Protein AF-F0XXR5-F1 (afdb_monomer)

Secondary structure (DSSP, 8-state):
-EEEEE-SSSHHHHHHHHHHHHHHHH-TTS--EEEEGGGTTPBPTTS-BTTSTT-EEEEEEE-BTTTBPPHHHHHHHHHHT-TTS-TTTTTT-EEEEEEE--TTSTTTTHHHHHHHHHHHHTT-EE-S--EEE-

Sequence (134 aa):
VAVLYGSQTGNASCIAADIGDELRARSPACDVVVGPLDSWRDRRADGGQVLGPGSVCVCVTSTTGNGDAPDSADRFWRFARKRSQPGDLFAGVRYAVLALGDTNYDKFCHVGKTIDKRLGELGGERFYGLACAD

Organism: Aureococcus anophagefferens (NCBI:txid44056)

Foldseek 3Di:
DEEAEFDAPCPLLVVSVVVQVVCCVVPVVDQYHYYHLLQQQPAGPVRAGCQEAQEEYEYEFEADDQRATHPSCNVVLVVLPDPPQAQQRRANYEYEYEFEYDPVDPCQSVSRVVVVVSCVSSRYHYPDDYHGDD

Solvent-accessible surface area (backbone atoms only — not comparable to full-atom values): 6780 Å² total; per-residue (Å²): 74,28,25,26,12,13,33,81,89,44,67,28,45,50,54,26,47,54,53,42,52,52,46,40,73,76,35,73,88,51,64,72,48,65,48,46,33,56,50,40,76,40,71,41,96,88,68,45,42,46,66,26,67,78,26,39,38,40,37,24,22,32,36,36,95,95,39,39,57,15,79,35,21,34,63,40,49,64,57,69,71,40,86,84,56,57,55,55,73,30,41,57,21,34,33,33,35,42,10,30,28,46,78,93,42,98,50,48,19,37,30,27,54,50,50,52,51,49,42,45,63,18,35,25,42,74,78,46,79,80,43,76,46,107

pLDDT: mean 95.41, std 3.62, range [79.56, 98.62]

Mean predicted aligned error: 2.84 Å

Nearest PDB structures (foldseek):
  4h2d-assembly2_B  TM=9.238E-01  e=4.564E-12  Homo sapiens
  1ykg-assembly1_A  TM=9.073E-01  e=1.145E-10  Escherichia coli
  5gxu-assembly1_A  TM=8.410E-01  e=3.069E-10  Arabidopsis thaliana
  3wkt-assembly2_B  TM=8.538E-01  e=6.326E-10  Rattus norvegicus
  5lji-assembly2_C  TM=7.897E-01  e=5.529E-07  Streptococcus pneumoniae

Radius of gyration: 13.9 Å; Cα contacts (8 Å, |Δi|>4): 302; chains: 1; bounding box: 36×27×34 Å

Structure (mmCIF, N/CA/C/O backbone):
data_AF-F0XXR5-F1
#
_entry.id   AF-F0XXR5-F1
#
loop_
_atom_site.group_PDB
_atom_site.id
_atom_site.type_symbol
_atom_site.label_atom_id
_atom_site.label_alt_id
_atom_site.label_comp_id
_atom_site.label_asym_id
_atom_site.label_entity_id
_atom_site.label_seq_id
_atom_site.pdbx_PDB_ins_code
_atom_site.Cartn_x
_atom_site.Cartn_y
_atom_site.Cartn_z
_atom_site.occupancy
_atom_site.B_iso_or_equiv
_atom_site.auth_seq_id
_atom_site.auth_comp_id
_atom_site.auth_asym_id
_atom_site.auth_atom_id
_atom_site.pdbx_PDB_model_num
ATOM 1 N N . VAL A 1 1 ? -10.612 6.517 3.543 1.00 95.00 1 VAL A N 1
ATOM 2 C CA . VAL A 1 1 ? -9.721 5.761 2.621 1.00 95.00 1 VAL A CA 1
ATOM 3 C C . VAL A 1 1 ? -8.310 6.341 2.692 1.00 95.00 1 VAL A C 1
ATOM 5 O O . VAL A 1 1 ? -8.160 7.521 2.987 1.00 95.00 1 VAL A O 1
ATOM 8 N N . ALA A 1 2 ? -7.266 5.528 2.544 1.00 96.88 2 ALA A N 1
ATOM 9 C CA . ALA A 1 2 ? -5.886 5.990 2.380 1.00 96.88 2 ALA A CA 1
ATOM 10 C C . ALA A 1 2 ? -5.333 5.559 1.021 1.00 96.88 2 ALA A C 1
ATOM 12 O O . ALA A 1 2 ? -5.558 4.426 0.6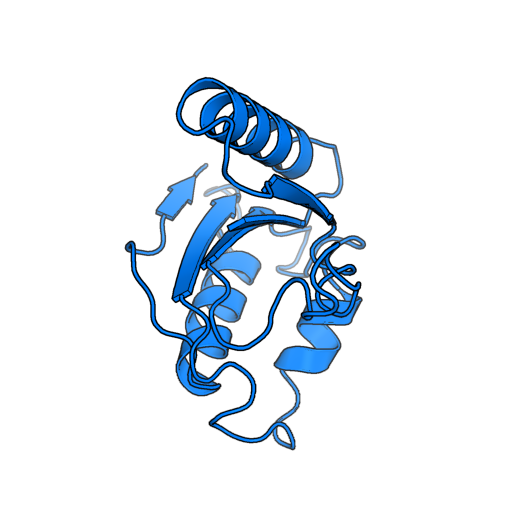03 1.00 96.88 2 ALA A O 1
ATOM 13 N N . VAL A 1 3 ? -4.585 6.444 0.373 1.00 98.12 3 VAL A N 1
ATOM 14 C CA . VAL A 1 3 ? -3.786 6.155 -0.816 1.00 98.12 3 VAL A CA 1
ATOM 15 C C . VAL A 1 3 ? -2.331 6.423 -0.452 1.00 98.12 3 VAL A C 1
ATOM 17 O O . VAL A 1 3 ? -1.914 7.568 -0.288 1.00 98.12 3 VAL A O 1
ATOM 20 N N . LEU A 1 4 ? -1.578 5.353 -0.227 1.00 98.44 4 LEU A N 1
ATOM 21 C CA . LEU A 1 4 ? -0.223 5.418 0.304 1.00 98.44 4 LEU A CA 1
ATOM 22 C C . LEU A 1 4 ? 0.796 5.073 -0.770 1.00 98.44 4 LEU A C 1
ATOM 24 O O . LEU A 1 4 ? 0.614 4.077 -1.469 1.00 98.44 4 LEU A O 1
ATOM 28 N N . TYR A 1 5 ? 1.881 5.841 -0.872 1.00 98.56 5 TYR A N 1
ATOM 29 C CA . TYR A 1 5 ? 2.881 5.620 -1.914 1.00 98.56 5 TYR A CA 1
ATOM 30 C C . TYR A 1 5 ? 4.294 5.310 -1.417 1.00 98.56 5 TYR A C 1
ATOM 32 O O . TYR A 1 5 ? 4.780 5.885 -0.449 1.00 98.56 5 TYR A O 1
ATOM 40 N N . GLY A 1 6 ? 4.986 4.435 -2.142 1.00 98.00 6 GLY A N 1
ATOM 41 C CA . GLY A 1 6 ? 6.441 4.311 -2.124 1.00 98.00 6 GLY A CA 1
ATOM 42 C C . GLY A 1 6 ? 6.996 4.812 -3.450 1.00 98.00 6 GLY A C 1
ATOM 43 O O . GLY A 1 6 ? 6.786 4.186 -4.482 1.00 98.00 6 GLY A O 1
ATOM 44 N N . SER A 1 7 ? 7.688 5.944 -3.436 1.00 96.31 7 SER A N 1
ATOM 45 C CA . SER A 1 7 ? 8.189 6.639 -4.624 1.00 96.31 7 SER A CA 1
ATOM 46 C C . SER A 1 7 ? 9.609 7.153 -4.393 1.00 96.31 7 SER A C 1
ATOM 48 O O . SER A 1 7 ? 9.879 7.725 -3.333 1.00 96.31 7 SER A O 1
ATOM 50 N N . GLN A 1 8 ? 10.493 6.968 -5.380 1.00 92.75 8 GLN A N 1
ATOM 51 C CA . GLN A 1 8 ? 11.840 7.559 -5.382 1.00 92.75 8 GLN A CA 1
ATOM 52 C C . GLN A 1 8 ? 11.908 8.820 -6.253 1.00 92.75 8 GLN A C 1
ATOM 54 O O . GLN A 1 8 ? 12.457 9.832 -5.836 1.00 92.75 8 GLN A O 1
ATOM 59 N N . THR A 1 9 ? 11.343 8.760 -7.463 1.00 91.75 9 THR A N 1
ATOM 60 C CA . THR A 1 9 ? 11.439 9.823 -8.482 1.00 91.75 9 THR A CA 1
ATOM 61 C C . THR A 1 9 ? 10.120 10.540 -8.762 1.00 91.75 9 THR A C 1
ATOM 63 O O . THR A 1 9 ? 10.092 11.452 -9.579 1.00 91.75 9 THR A O 1
ATOM 66 N N . GLY A 1 10 ? 9.026 10.159 -8.098 1.00 93.50 10 GLY A N 1
ATOM 67 C CA . GLY A 1 10 ? 7.745 10.865 -8.196 1.00 93.50 10 GLY A CA 1
ATOM 68 C C . GLY A 1 10 ? 6.614 10.079 -8.864 1.00 93.50 10 GLY A C 1
ATOM 69 O O . GLY A 1 10 ? 5.455 10.365 -8.582 1.00 93.50 10 GLY A O 1
ATOM 70 N N . ASN A 1 11 ? 6.903 9.046 -9.661 1.00 95.12 11 ASN A N 1
ATOM 71 C CA . ASN A 1 11 ? 5.869 8.337 -10.436 1.00 95.12 11 ASN A CA 1
ATOM 72 C C . ASN A 1 11 ? 4.749 7.764 -9.551 1.00 95.12 11 ASN A C 1
ATOM 74 O O . ASN A 1 11 ? 3.576 8.066 -9.752 1.00 95.12 11 ASN A O 1
ATOM 78 N N . ALA A 1 12 ? 5.106 6.993 -8.519 1.00 96.75 12 ALA A N 1
ATOM 79 C CA . ALA A 1 12 ? 4.120 6.399 -7.615 1.00 96.75 12 ALA A CA 1
ATOM 80 C C . ALA A 1 12 ? 3.343 7.448 -6.802 1.00 96.75 12 ALA A C 1
ATOM 82 O O . ALA A 1 12 ? 2.161 7.256 -6.530 1.00 96.75 12 ALA A O 1
ATOM 83 N N . SER A 1 13 ? 3.980 8.566 -6.437 1.00 97.62 13 SER A N 1
ATOM 84 C CA . SER A 1 13 ? 3.309 9.655 -5.718 1.00 97.62 13 SER A CA 1
ATOM 85 C C . SER A 1 13 ? 2.330 10.425 -6.599 1.00 97.62 13 SER A C 1
ATOM 87 O O . SER A 1 13 ? 1.264 10.782 -6.111 1.00 97.62 13 SER A O 1
ATOM 89 N N . CYS A 1 14 ? 2.643 10.633 -7.883 1.00 97.88 14 CYS A N 1
ATOM 90 C CA . CYS A 1 14 ? 1.712 11.253 -8.827 1.00 97.88 14 CYS A CA 1
ATOM 91 C C . CYS A 1 14 ? 0.480 10.366 -9.033 1.00 97.88 14 CYS A C 1
ATOM 93 O O . CYS A 1 14 ? -0.635 10.827 -8.835 1.00 97.88 14 CYS A O 1
ATOM 95 N N . ILE A 1 15 ? 0.676 9.067 -9.288 1.00 97.94 15 ILE A N 1
ATOM 96 C CA . ILE A 1 15 ? -0.440 8.118 -9.435 1.00 97.94 15 ILE A CA 1
ATOM 97 C C . ILE A 1 15 ? -1.303 8.081 -8.164 1.00 97.94 15 ILE A C 1
ATOM 99 O O . ILE A 1 15 ? -2.529 8.056 -8.235 1.00 97.94 15 ILE A O 1
ATOM 103 N N . ALA A 1 16 ? -0.683 8.091 -6.981 1.00 98.06 16 ALA A N 1
ATOM 104 C CA . ALA A 1 16 ? -1.418 8.137 -5.721 1.00 98.06 16 ALA A CA 1
ATOM 105 C C . ALA A 1 16 ? -2.212 9.443 -5.535 1.00 98.06 16 ALA A C 1
ATOM 107 O O . ALA A 1 16 ? -3.314 9.404 -4.986 1.00 98.06 16 ALA A O 1
ATOM 108 N N . ALA A 1 17 ? -1.674 10.580 -5.988 1.00 98.00 17 ALA A N 1
ATOM 109 C CA . ALA A 1 17 ? -2.385 11.854 -5.991 1.00 98.00 17 ALA A CA 1
ATOM 110 C C . ALA A 1 17 ? -3.602 11.805 -6.924 1.00 98.00 17 ALA A C 1
ATOM 112 O O . ALA A 1 17 ? -4.704 12.092 -6.463 1.00 98.00 17 ALA A O 1
ATOM 113 N N . ASP A 1 18 ? -3.432 11.317 -8.155 1.00 98.19 18 ASP A N 1
ATOM 114 C CA . ASP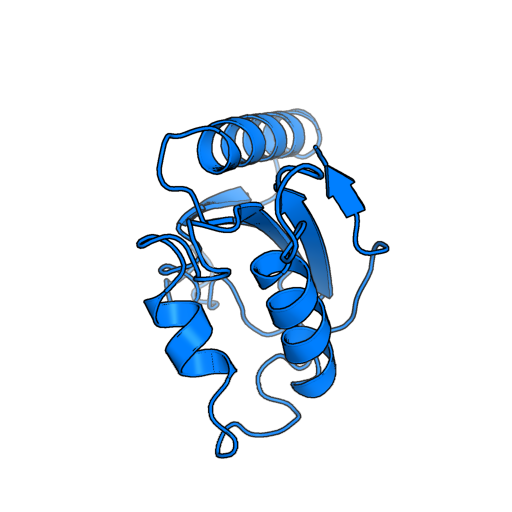 A 1 18 ? -4.516 11.183 -9.135 1.00 98.19 18 ASP A CA 1
ATOM 115 C C . ASP A 1 18 ? -5.650 10.285 -8.609 1.00 98.19 18 ASP A C 1
ATOM 117 O O . ASP A 1 18 ? -6.827 10.642 -8.675 1.00 98.19 18 ASP A O 1
ATOM 121 N N . ILE A 1 19 ? -5.310 9.137 -8.005 1.00 97.38 19 ILE A N 1
ATOM 122 C CA . ILE A 1 19 ? -6.293 8.254 -7.354 1.00 97.38 19 ILE A CA 1
ATOM 123 C C . ILE A 1 19 ? -7.001 8.988 -6.209 1.00 97.38 19 ILE A C 1
ATOM 125 O O . ILE A 1 19 ? -8.213 8.855 -6.036 1.00 97.38 19 ILE A O 1
ATOM 129 N N . GLY A 1 20 ? -6.254 9.740 -5.401 1.00 97.56 20 GLY A N 1
ATOM 130 C CA . GLY A 1 20 ? -6.806 10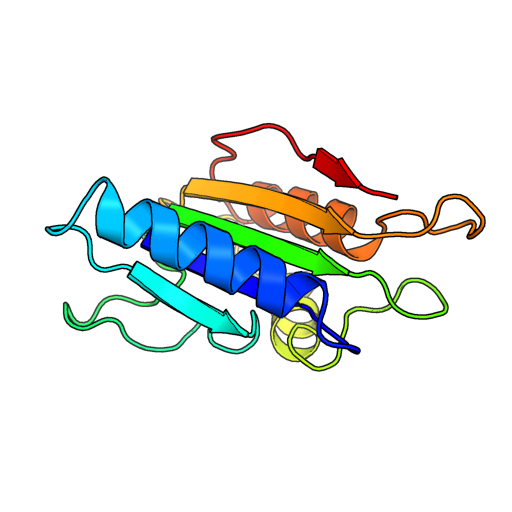.512 -4.295 1.00 97.56 20 GLY A CA 1
ATOM 131 C C . GLY A 1 20 ? -7.797 11.579 -4.752 1.00 97.56 20 GLY A C 1
ATOM 132 O O . GLY A 1 20 ? -8.865 11.714 -4.154 1.00 97.56 20 GLY A O 1
ATOM 133 N N . ASP A 1 21 ? -7.471 12.303 -5.817 1.00 97.62 21 ASP A N 1
ATOM 134 C CA . ASP A 1 21 ? -8.320 13.354 -6.374 1.00 97.62 21 ASP A CA 1
ATOM 135 C C . ASP A 1 21 ? -9.586 12.773 -7.008 1.00 97.62 21 ASP A C 1
ATOM 137 O O . ASP A 1 21 ? -10.686 13.263 -6.740 1.00 97.62 21 ASP A O 1
ATOM 141 N N . GLU A 1 22 ? -9.470 11.652 -7.721 1.00 97.38 22 GLU A N 1
ATOM 142 C CA . GLU A 1 22 ? -10.625 10.936 -8.267 1.00 97.38 22 GLU A CA 1
ATOM 143 C C . GLU A 1 22 ? -11.556 10.415 -7.158 1.00 97.38 22 GLU A C 1
ATOM 145 O O . GLU A 1 22 ? -12.783 10.522 -7.252 1.00 97.38 22 GLU A O 1
ATOM 150 N N . LEU A 1 23 ? -10.994 9.890 -6.062 1.00 96.31 23 LEU A N 1
ATOM 151 C CA . LEU A 1 23 ? -11.774 9.451 -4.901 1.00 96.31 23 LEU A CA 1
ATOM 152 C C . LEU A 1 23 ? -12.507 10.617 -4.233 1.00 96.31 23 LEU A C 1
ATOM 154 O O . LEU A 1 23 ? -13.679 10.472 -3.882 1.00 96.31 23 LEU A O 1
ATOM 158 N N . ARG A 1 24 ? -11.852 11.772 -4.074 1.00 95.81 24 ARG A N 1
ATOM 159 C CA . ARG A 1 24 ? -12.485 12.977 -3.513 1.00 95.81 24 ARG A CA 1
ATOM 160 C C . ARG A 1 24 ? -13.610 13.487 -4.408 1.00 95.81 24 ARG A C 1
ATOM 162 O O . ARG A 1 24 ? -14.665 13.848 -3.894 1.00 95.81 24 ARG A O 1
ATOM 169 N N . ALA A 1 25 ? -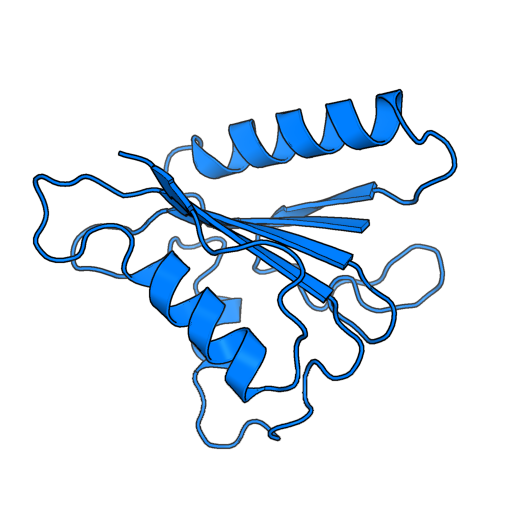13.414 13.469 -5.727 1.00 96.75 25 ALA A N 1
ATOM 170 C CA . ALA A 1 25 ? -14.423 13.896 -6.691 1.00 96.75 25 ALA A CA 1
ATOM 171 C C . ALA A 1 25 ? -15.657 12.976 -6.684 1.00 96.75 25 ALA A C 1
ATOM 173 O O . ALA A 1 25 ? -16.792 13.452 -6.671 1.00 96.75 25 ALA A O 1
ATOM 174 N N . ARG A 1 26 ? -15.451 11.653 -6.652 1.00 96.44 26 ARG A N 1
ATOM 175 C CA . ARG A 1 26 ? -16.541 10.660 -6.675 1.00 96.44 26 ARG A CA 1
ATOM 176 C C . ARG A 1 26 ? -17.192 10.416 -5.322 1.00 96.44 26 ARG A C 1
ATOM 178 O O . ARG A 1 26 ? -18.302 9.891 -5.260 1.00 96.44 26 ARG A O 1
ATOM 185 N N . SER A 1 27 ? -16.504 10.709 -4.225 1.00 93.50 27 SER A N 1
ATOM 186 C CA . SER A 1 27 ? -16.989 10.454 -2.867 1.00 93.50 27 SER A CA 1
ATOM 187 C C . SER A 1 27 ? -16.593 11.589 -1.916 1.00 93.50 27 SER A C 1
ATOM 189 O O . SER A 1 27 ? -15.758 11.383 -1.036 1.00 93.50 27 SER A O 1
ATOM 191 N N . PRO A 1 28 ? -17.229 12.773 -2.026 1.00 89.19 28 PRO A N 1
ATOM 192 C CA . PRO A 1 28 ? -16.846 13.966 -1.259 1.00 89.19 28 PRO A CA 1
ATOM 193 C C . PRO A 1 28 ? -16.974 13.816 0.262 1.00 89.19 28 PRO A C 1
ATOM 195 O O . PRO A 1 28 ? -16.294 14.502 1.016 1.00 89.19 28 PRO A O 1
ATOM 198 N N . ALA A 1 29 ? -17.846 12.916 0.726 1.00 89.38 29 ALA A N 1
ATOM 199 C CA . ALA A 1 29 ? -18.018 12.606 2.146 1.00 89.38 29 ALA A CA 1
ATOM 200 C C . ALA A 1 29 ? -16.947 11.641 2.695 1.00 89.38 29 ALA A C 1
ATOM 202 O O . ALA A 1 29 ? -16.924 11.361 3.892 1.00 89.38 29 ALA A O 1
ATOM 203 N N . CYS A 1 30 ? -16.088 11.084 1.835 1.00 88.62 30 CYS A N 1
ATOM 204 C CA . CYS A 1 30 ? -15.037 10.167 2.245 1.00 88.62 30 CYS A CA 1
ATOM 205 C C . CYS A 1 30 ? -13.798 10.943 2.703 1.00 88.62 30 CYS A C 1
ATOM 207 O O . CYS A 1 30 ? -13.239 11.735 1.949 1.00 88.62 30 CYS A O 1
ATOM 209 N N . ASP A 1 31 ? -13.314 10.659 3.912 1.00 91.19 31 ASP A N 1
ATOM 210 C CA . ASP A 1 31 ? -11.996 11.116 4.356 1.00 91.19 31 ASP A CA 1
ATOM 211 C C . ASP A 1 31 ? -10.895 10.411 3.542 1.00 91.19 31 ASP A C 1
ATOM 213 O O . ASP A 1 31 ? -10.623 9.217 3.738 1.00 91.19 31 ASP A O 1
ATOM 217 N N . VAL A 1 32 ? -10.293 11.127 2.588 1.00 95.25 32 VAL A N 1
ATOM 218 C CA . VAL A 1 32 ? -9.230 10.620 1.707 1.00 95.25 32 VAL A CA 1
ATOM 219 C C . VAL A 1 32 ? -7.881 11.196 2.123 1.00 95.25 32 VAL A C 1
ATOM 221 O O . VAL A 1 32 ? -7.578 12.370 1.889 1.00 95.25 32 VAL A O 1
ATOM 224 N N . VAL A 1 33 ? -7.033 10.321 2.659 1.00 96.00 33 VAL A N 1
ATOM 225 C CA . VAL A 1 33 ? -5.641 10.626 3.002 1.00 96.00 33 VAL A CA 1
ATOM 226 C C . VAL A 1 33 ? -4.736 10.157 1.869 1.00 96.00 33 VAL A C 1
ATOM 228 O O . VAL A 1 33 ? -4.810 8.995 1.478 1.00 96.00 33 VAL A O 1
ATOM 231 N N . VAL A 1 34 ? -3.872 11.037 1.368 1.00 97.75 34 VAL A N 1
ATOM 232 C CA . VAL A 1 34 ? -2.823 10.695 0.396 1.00 97.75 34 VAL A CA 1
ATOM 233 C C . VAL A 1 34 ? -1.478 11.035 1.019 1.00 97.75 34 VAL A C 1
ATOM 235 O O . VAL A 1 34 ? -1.325 12.126 1.563 1.00 97.75 34 VAL A O 1
ATOM 238 N N . GLY A 1 35 ? -0.513 10.122 0.961 1.00 97.81 35 GLY A N 1
ATOM 239 C CA . GLY A 1 35 ? 0.795 10.369 1.562 1.00 97.81 35 GLY A CA 1
ATOM 240 C C . GLY A 1 35 ? 1.797 9.237 1.363 1.00 97.81 35 GLY A C 1
ATOM 241 O O . GLY A 1 35 ? 1.458 8.201 0.787 1.00 97.81 35 GLY A O 1
ATOM 242 N N . PRO A 1 36 ? 3.040 9.415 1.837 1.00 98.19 36 PRO A N 1
ATOM 243 C CA . PRO A 1 36 ? 4.040 8.361 1.781 1.00 98.19 36 PRO A CA 1
ATOM 244 C C . PRO A 1 36 ? 3.575 7.154 2.601 1.00 98.19 36 PRO A C 1
ATOM 246 O O . PRO A 1 36 ? 2.904 7.294 3.625 1.00 98.19 36 PRO A O 1
ATOM 249 N N . LEU A 1 37 ? 3.961 5.951 2.187 1.00 97.88 37 LEU A N 1
ATOM 250 C CA . LEU A 1 37 ? 3.641 4.720 2.908 1.00 97.88 37 LEU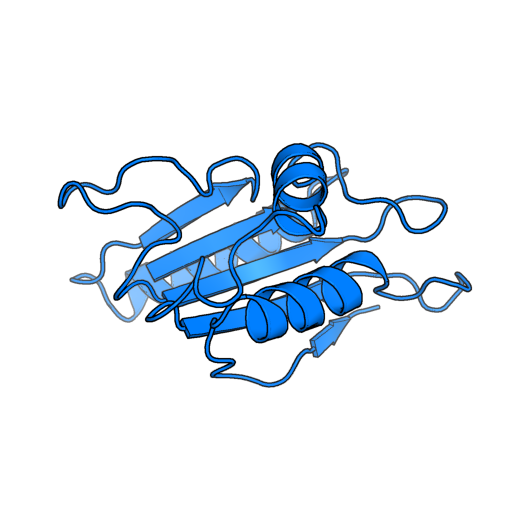 A CA 1
ATOM 251 C C . LEU A 1 37 ? 4.204 4.738 4.328 1.00 97.88 37 LEU A C 1
ATOM 253 O O . LEU A 1 37 ? 3.602 4.179 5.241 1.00 97.88 37 LEU A O 1
ATOM 257 N N . ASP A 1 38 ? 5.288 5.476 4.529 1.00 97.94 38 ASP A N 1
ATOM 258 C CA . ASP A 1 38 ? 5.887 5.769 5.820 1.00 97.94 38 ASP A CA 1
ATOM 259 C C . ASP A 1 38 ? 4.965 6.507 6.821 1.00 97.94 38 ASP A C 1
ATOM 261 O O . ASP A 1 38 ? 5.204 6.455 8.030 1.00 97.94 38 ASP A O 1
ATOM 265 N N . SER A 1 39 ? 3.861 7.098 6.367 1.00 96.81 39 SER A N 1
ATOM 266 C CA . SER A 1 39 ? 2.821 7.715 7.206 1.00 96.81 39 SER A CA 1
ATOM 267 C C . SER A 1 39 ? 1.740 6.734 7.690 1.00 96.81 39 SER A C 1
ATOM 269 O O . SER A 1 39 ? 0.699 7.147 8.193 1.00 96.81 39 SER A O 1
ATOM 271 N N . TRP A 1 40 ? 1.948 5.413 7.587 1.00 96.06 40 TRP A N 1
ATOM 272 C CA . TRP A 1 40 ? 0.932 4.402 7.944 1.00 96.06 40 TRP A CA 1
ATOM 273 C C . TRP A 1 40 ? 0.395 4.488 9.385 1.00 96.06 40 TRP A C 1
ATOM 275 O O . TRP A 1 40 ? -0.714 4.022 9.658 1.00 96.06 40 TRP A O 1
ATOM 285 N N . ARG A 1 41 ? 1.177 5.058 10.313 1.00 95.62 41 ARG A N 1
ATOM 286 C CA . ARG A 1 41 ? 0.813 5.240 11.732 1.00 95.62 41 ARG A CA 1
ATOM 287 C C . ARG A 1 41 ? 0.191 6.592 12.038 1.00 95.62 41 ARG A C 1
ATOM 289 O O . ARG A 1 41 ? -0.237 6.790 13.179 1.00 95.62 41 ARG A O 1
ATOM 296 N N . ASP A 1 42 ? 0.162 7.495 11.067 1.00 96.12 42 ASP A N 1
ATOM 297 C CA . ASP A 1 42 ? -0.392 8.825 11.260 1.00 96.12 42 ASP A CA 1
ATOM 298 C C . ASP A 1 42 ? -1.873 8.709 11.625 1.00 96.12 42 ASP A C 1
ATOM 300 O O . ASP A 1 42 ? -2.540 7.693 11.381 1.00 96.12 42 ASP A O 1
ATOM 304 N N . ARG A 1 43 ? -2.381 9.740 12.294 1.00 94.12 43 ARG A N 1
ATOM 305 C CA . ARG A 1 43 ? -3.764 9.772 12.759 1.00 94.12 43 ARG A CA 1
ATOM 306 C C . ARG A 1 43 ? -4.652 10.401 11.695 1.00 94.12 43 ARG A C 1
ATOM 308 O O . ARG A 1 43 ? -4.282 11.397 11.081 1.00 94.12 43 ARG A O 1
ATOM 315 N N . ARG A 1 44 ? -5.830 9.818 11.508 1.00 90.31 44 ARG A N 1
ATOM 316 C CA . ARG A 1 44 ? -6.938 10.403 10.752 1.00 90.31 44 ARG A CA 1
ATOM 317 C C . ARG A 1 44 ? -7.703 11.404 11.618 1.00 90.31 44 ARG A C 1
ATOM 319 O O . ARG A 1 44 ? -7.526 11.449 12.837 1.00 90.31 44 ARG A O 1
ATOM 326 N N . ALA A 1 45 ? -8.583 12.177 10.983 1.00 86.75 45 ALA A N 1
ATOM 327 C CA . ALA A 1 45 ? -9.419 13.171 11.658 1.00 86.75 45 ALA A CA 1
ATOM 328 C C . ALA A 1 45 ? -10.358 12.559 12.716 1.00 86.75 45 ALA A C 1
ATOM 330 O O . ALA A 1 45 ? -10.638 13.189 13.730 1.00 86.75 45 ALA A O 1
ATOM 331 N N . ASP A 1 46 ? -10.795 11.316 12.511 1.00 86.69 46 ASP A N 1
ATOM 332 C CA . ASP A 1 46 ? -11.622 10.549 13.452 1.00 86.69 46 ASP A CA 1
ATOM 333 C C . ASP A 1 46 ? -10.823 9.938 14.623 1.00 86.69 46 ASP A C 1
ATOM 335 O O . ASP A 1 46 ? -11.375 9.231 15.466 1.00 86.69 46 ASP A O 1
ATOM 339 N N . GLY A 1 47 ? -9.511 10.190 14.686 1.00 88.69 47 GLY A N 1
ATOM 340 C CA . GLY A 1 47 ? -8.612 9.625 15.686 1.00 88.69 47 GLY A CA 1
ATOM 341 C C . GLY A 1 47 ? -8.164 8.190 15.391 1.00 88.69 47 GLY A C 1
ATOM 342 O O . GLY A 1 47 ? -7.358 7.653 16.151 1.00 88.69 47 GLY A O 1
ATOM 343 N N . GLY A 1 48 ? -8.615 7.565 14.301 1.00 90.50 48 GLY A N 1
ATOM 344 C CA . GLY A 1 48 ? -8.121 6.277 13.817 1.00 90.50 48 GLY A CA 1
ATOM 345 C C . GLY A 1 48 ? -6.697 6.368 13.263 1.00 90.50 48 GLY A C 1
ATOM 346 O O . GLY A 1 48 ? -6.171 7.451 13.011 1.00 90.50 48 GLY A O 1
ATOM 347 N N . GLN A 1 49 ? -6.026 5.229 13.086 1.00 94.31 49 GLN A N 1
ATOM 348 C CA . GLN A 1 49 ? -4.771 5.193 12.322 1.00 94.31 49 GLN A CA 1
ATOM 349 C C . GLN A 1 49 ? -5.069 5.181 10.820 1.00 94.31 49 GLN A C 1
ATOM 351 O O . GLN A 1 49 ? -6.062 4.601 10.379 1.00 94.31 49 GLN A O 1
ATOM 356 N N . VAL A 1 50 ? -4.186 5.789 10.025 1.00 95.12 50 VAL A N 1
ATOM 357 C CA . VAL A 1 50 ? -4.263 5.769 8.556 1.00 95.12 50 VAL A CA 1
ATOM 358 C C . VAL A 1 50 ? -4.404 4.337 8.037 1.00 95.12 50 VAL A C 1
ATOM 360 O O . VAL A 1 50 ? -5.298 4.086 7.221 1.00 95.12 50 VAL A O 1
ATOM 363 N N . LEU A 1 51 ? -3.580 3.423 8.564 1.00 95.62 51 LEU A N 1
ATOM 364 C CA . LEU A 1 51 ? -3.619 1.985 8.307 1.00 95.62 51 LEU A CA 1
ATOM 365 C C . LEU A 1 51 ? -4.005 1.210 9.582 1.00 95.62 51 LEU A C 1
ATOM 367 O O . LEU A 1 51 ? -3.171 0.547 10.196 1.00 95.62 51 LEU A O 1
ATOM 371 N N . GLY A 1 52 ? -5.265 1.340 9.999 1.00 94.75 52 GLY A N 1
ATOM 372 C CA . GLY A 1 52 ? -5.835 0.653 11.165 1.00 94.75 52 GLY A CA 1
ATOM 373 C C . GLY A 1 52 ? -7.177 -0.033 10.870 1.00 94.75 52 GLY A C 1
ATOM 374 O O . GLY A 1 52 ? -7.682 0.069 9.747 1.00 94.75 52 GLY A O 1
ATOM 375 N N . PRO A 1 53 ? -7.779 -0.721 11.855 1.00 95.19 53 PRO A N 1
ATOM 376 C CA . PRO A 1 53 ? -9.049 -1.427 11.676 1.00 95.19 53 PRO A CA 1
ATOM 377 C C . PRO A 1 53 ? -10.149 -0.526 11.095 1.00 95.19 53 PRO A C 1
ATOM 379 O O . PRO A 1 53 ? -10.306 0.617 11.517 1.00 95.19 53 PRO A O 1
ATOM 382 N N . GLY A 1 54 ? -10.897 -1.029 10.110 1.00 93.56 54 GLY A N 1
ATOM 383 C CA . GLY A 1 54 ? -11.946 -0.283 9.404 1.00 93.56 54 GLY A CA 1
ATOM 384 C C . GLY A 1 54 ? -11.436 0.608 8.266 1.00 93.56 54 GLY A C 1
ATOM 385 O O . GLY A 1 54 ? -12.239 1.178 7.528 1.00 93.56 54 GLY A O 1
ATOM 386 N N . SER A 1 55 ? -10.117 0.723 8.080 1.00 95.25 55 SER A N 1
ATOM 387 C CA . SER A 1 55 ? -9.549 1.490 6.971 1.00 95.25 55 SER A CA 1
ATOM 388 C C . SER A 1 55 ? -9.507 0.692 5.663 1.00 95.25 55 SER A C 1
ATOM 390 O O . SER A 1 55 ? -9.344 -0.529 5.638 1.00 95.25 55 SER A O 1
ATOM 392 N N . VAL A 1 56 ? -9.621 1.422 4.553 1.00 96.88 56 VAL A N 1
ATOM 393 C CA . VAL A 1 56 ? -9.339 0.927 3.199 1.00 96.88 56 VAL A CA 1
ATOM 394 C C . VAL A 1 56 ? -8.076 1.618 2.700 1.00 96.88 56 VAL A C 1
ATOM 396 O O . VAL A 1 56 ? -8.010 2.851 2.749 1.00 96.88 56 VAL A O 1
ATOM 399 N N . CYS A 1 57 ? -7.101 0.845 2.226 1.00 97.81 57 CYS A N 1
ATOM 400 C CA . CYS A 1 57 ? -5.802 1.322 1.762 1.00 97.81 57 CYS A CA 1
ATOM 401 C C . CYS A 1 57 ? -5.526 0.914 0.307 1.00 97.81 57 CYS A C 1
ATOM 403 O O . CYS A 1 57 ? -5.606 -0.259 -0.046 1.00 97.81 57 CYS A O 1
ATOM 405 N N . VAL A 1 58 ? -5.142 1.871 -0.531 1.00 98.31 58 VAL A N 1
ATOM 406 C CA . VAL A 1 58 ? -4.551 1.622 -1.850 1.00 98.31 58 VAL A CA 1
ATOM 407 C C . VAL A 1 58 ? -3.069 1.953 -1.753 1.00 98.31 58 VAL A C 1
ATOM 409 O O . VAL A 1 58 ? -2.708 3.102 -1.517 1.00 98.31 58 VAL A O 1
ATOM 412 N N . CYS A 1 59 ? -2.206 0.953 -1.900 1.00 98.38 59 CYS A N 1
ATOM 413 C CA . CYS A 1 59 ? -0.761 1.139 -1.868 1.00 98.38 59 CYS A CA 1
ATOM 414 C C . CYS A 1 59 ? -0.205 1.200 -3.294 1.00 98.38 59 CYS A C 1
ATOM 416 O O . CYS A 1 59 ? -0.376 0.251 -4.055 1.00 98.38 59 CYS A O 1
ATOM 418 N N . VAL A 1 60 ? 0.480 2.284 -3.650 1.00 98.50 60 VAL A N 1
ATOM 419 C CA . VAL A 1 60 ? 1.169 2.440 -4.938 1.00 98.50 60 VAL A CA 1
ATOM 420 C C . VAL A 1 60 ? 2.665 2.496 -4.679 1.00 98.50 60 VAL A C 1
ATOM 422 O O . VAL A 1 60 ? 3.154 3.467 -4.117 1.00 98.50 60 VAL A O 1
ATOM 425 N N . THR A 1 61 ? 3.428 1.470 -5.037 1.00 97.81 61 THR A N 1
ATOM 426 C CA . THR A 1 61 ? 4.849 1.428 -4.658 1.00 97.81 61 THR A CA 1
ATOM 427 C C . THR A 1 61 ? 5.741 0.991 -5.801 1.00 97.81 61 THR A C 1
ATOM 429 O O . THR A 1 61 ? 5.469 -0.011 -6.464 1.00 97.81 61 THR A O 1
ATOM 432 N N . SER A 1 62 ? 6.813 1.743 -6.034 1.00 95.88 62 SER A N 1
ATOM 433 C CA . SER A 1 62 ? 7.863 1.355 -6.967 1.00 95.88 62 SER A CA 1
ATOM 434 C C . SER A 1 62 ? 8.866 0.408 -6.314 1.00 95.88 62 SER A C 1
ATOM 436 O O . SER A 1 62 ? 8.962 0.302 -5.094 1.00 95.88 62 SER A O 1
ATOM 438 N N . THR A 1 63 ? 9.645 -0.281 -7.137 1.00 93.44 63 THR A N 1
ATOM 439 C CA . THR A 1 63 ? 10.831 -1.025 -6.698 1.00 93.44 63 THR A CA 1
ATOM 440 C C . THR A 1 63 ? 12.076 -0.248 -7.114 1.00 93.44 63 THR A C 1
ATOM 442 O O . THR A 1 63 ? 12.148 0.197 -8.256 1.00 93.44 63 THR A O 1
ATOM 445 N N . THR A 1 64 ? 13.038 -0.046 -6.212 1.00 89.06 64 THR A N 1
ATOM 446 C CA . THR A 1 64 ? 14.287 0.665 -6.525 1.00 89.06 64 THR A CA 1
ATOM 447 C C . THR A 1 64 ? 15.441 -0.313 -6.733 1.00 89.06 64 THR A C 1
ATOM 449 O O . THR A 1 64 ? 15.510 -1.362 -6.086 1.00 89.06 64 THR A O 1
ATOM 452 N N . GLY A 1 65 ? 16.347 0.040 -7.654 1.00 79.88 65 GLY A N 1
ATOM 453 C CA . GLY A 1 65 ? 17.628 -0.630 -7.898 1.00 79.88 65 GLY A CA 1
ATOM 454 C C . GLY A 1 65 ? 17.566 -2.158 -7.829 1.00 79.88 65 GLY A C 1
ATOM 455 O O . GLY A 1 65 ? 16.993 -2.816 -8.691 1.00 79.88 65 GLY A O 1
ATOM 456 N N . ASN A 1 66 ? 18.143 -2.713 -6.761 1.00 79.56 66 ASN A N 1
ATOM 457 C CA . ASN A 1 66 ? 18.298 -4.150 -6.541 1.00 79.56 66 ASN A CA 1
ATOM 458 C C . ASN A 1 66 ? 17.096 -4.806 -5.843 1.00 79.56 66 ASN A C 1
ATOM 460 O O . ASN A 1 66 ? 17.267 -5.829 -5.174 1.00 79.56 66 ASN A O 1
ATOM 464 N N . GLY A 1 67 ? 15.883 -4.271 -5.983 1.00 86.12 67 GLY A N 1
ATOM 465 C CA . GLY A 1 67 ? 14.684 -4.835 -5.357 1.00 86.12 67 GLY A CA 1
ATOM 466 C C . GLY A 1 67 ? 14.343 -4.252 -3.990 1.00 86.12 67 GLY A C 1
ATOM 467 O O . GLY A 1 67 ? 13.646 -4.911 -3.221 1.00 86.12 67 GLY A O 1
ATOM 468 N N . ASP A 1 68 ? 14.847 -3.064 -3.676 1.00 91.50 68 ASP A N 1
ATOM 469 C CA . ASP A 1 68 ? 14.635 -2.413 -2.388 1.00 91.50 68 ASP A CA 1
ATOM 470 C C . ASP A 1 68 ? 13.437 -1.463 -2.427 1.00 91.50 68 ASP A C 1
ATOM 472 O O . ASP A 1 68 ? 13.008 -0.997 -3.487 1.00 91.50 68 ASP A O 1
ATOM 476 N N . ALA A 1 69 ? 12.860 -1.211 -1.250 1.00 94.75 69 ALA A N 1
ATOM 477 C CA . ALA A 1 69 ? 11.767 -0.260 -1.113 1.00 94.75 69 ALA A CA 1
ATOM 478 C C . ALA A 1 69 ? 12.283 1.178 -1.316 1.00 94.75 69 ALA A C 1
ATOM 480 O O . ALA A 1 69 ? 13.392 1.484 -0.878 1.00 94.75 69 ALA A O 1
ATOM 481 N N . PRO A 1 70 ? 11.489 2.071 -1.932 1.00 95.75 70 PRO A N 1
ATOM 482 C CA . PRO A 1 70 ? 11.790 3.498 -1.971 1.00 95.75 70 PRO A CA 1
ATOM 483 C C . PRO A 1 70 ? 11.894 4.088 -0.565 1.00 95.75 70 PRO A C 1
ATOM 485 O O . PRO A 1 70 ? 11.237 3.598 0.357 1.00 95.75 70 PRO A O 1
ATOM 488 N N . ASP A 1 71 ? 12.625 5.193 -0.413 1.00 95.75 71 ASP A N 1
ATOM 489 C CA . ASP A 1 71 ? 12.842 5.828 0.899 1.00 95.75 71 ASP A CA 1
ATOM 490 C C . ASP A 1 71 ? 11.524 6.188 1.611 1.00 95.75 71 ASP A C 1
ATOM 492 O O . ASP A 1 71 ? 11.403 6.055 2.825 1.00 95.75 71 ASP A O 1
ATOM 496 N N . SER A 1 72 ? 10.494 6.564 0.846 1.00 96.94 72 SER A N 1
ATOM 497 C CA . SER A 1 72 ? 9.147 6.891 1.344 1.00 96.94 72 SER A CA 1
ATOM 498 C C . SER A 1 72 ? 8.304 5.683 1.792 1.00 96.94 72 SER A C 1
ATOM 500 O O . SER A 1 72 ? 7.175 5.859 2.259 1.00 96.94 72 SER A O 1
ATOM 502 N N . ALA A 1 73 ? 8.833 4.466 1.658 1.00 97.12 73 ALA A N 1
ATOM 503 C CA . ALA 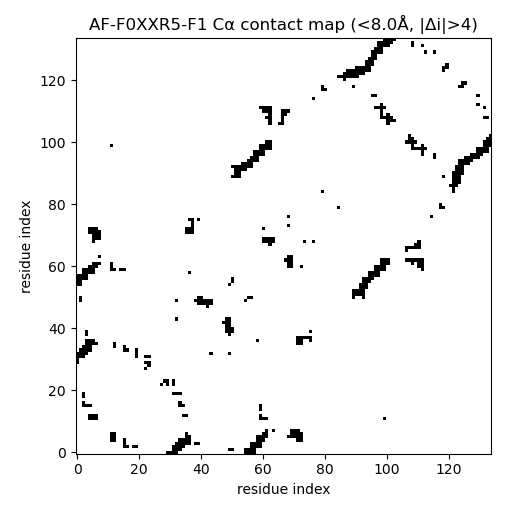A 1 73 ? 8.203 3.208 2.057 1.00 97.12 73 ALA A CA 1
ATOM 504 C C . ALA A 1 73 ? 9.123 2.287 2.880 1.00 97.12 73 ALA A C 1
ATOM 506 O O . ALA A 1 73 ? 8.674 1.250 3.382 1.00 97.12 73 ALA A O 1
ATOM 507 N N . ASP A 1 74 ? 10.410 2.615 3.006 1.00 96.19 74 ASP A N 1
ATOM 508 C CA . ASP A 1 74 ? 11.403 1.750 3.637 1.00 96.19 74 ASP A CA 1
ATOM 509 C C . ASP A 1 74 ? 11.126 1.542 5.133 1.00 96.19 74 ASP A C 1
ATOM 511 O O . ASP A 1 74 ? 11.219 0.410 5.626 1.00 96.19 74 ASP A O 1
ATOM 515 N N . ARG A 1 75 ? 10.707 2.583 5.867 1.00 97.44 75 ARG A N 1
ATOM 516 C CA . ARG A 1 75 ? 10.411 2.460 7.302 1.00 97.44 75 ARG A CA 1
ATOM 517 C C . ARG A 1 75 ? 9.213 1.545 7.524 1.00 97.44 75 ARG A C 1
ATOM 519 O O . ARG A 1 75 ? 9.268 0.678 8.405 1.00 97.44 75 ARG A O 1
ATOM 526 N N . PHE A 1 76 ? 8.165 1.696 6.713 1.00 97.75 76 PHE A N 1
ATOM 527 C CA . PHE A 1 76 ? 7.024 0.781 6.722 1.00 97.75 76 PHE A CA 1
ATOM 528 C C . PHE A 1 76 ? 7.468 -0.650 6.421 1.00 97.75 76 PHE A C 1
ATOM 530 O O . PHE A 1 76 ? 7.156 -1.569 7.183 1.00 97.75 76 PHE A O 1
ATOM 537 N N . TRP A 1 77 ? 8.236 -0.852 5.347 1.00 96.81 77 TRP A N 1
ATOM 538 C CA . TRP A 1 77 ? 8.641 -2.188 4.921 1.00 96.81 77 TRP A CA 1
ATOM 539 C C . TRP A 1 77 ? 9.498 -2.895 5.976 1.00 96.81 77 TRP A C 1
ATOM 541 O O . TRP A 1 77 ? 9.234 -4.046 6.339 1.00 96.81 77 TRP A O 1
ATOM 551 N N . ARG A 1 78 ? 10.483 -2.194 6.549 1.00 96.56 78 ARG A N 1
ATOM 552 C CA . ARG A 1 78 ? 11.314 -2.699 7.653 1.00 96.56 78 ARG A CA 1
ATOM 553 C C . ARG A 1 78 ? 10.495 -3.040 8.887 1.00 96.56 78 ARG A C 1
ATOM 555 O O . ARG A 1 78 ? 10.842 -3.985 9.593 1.00 96.56 78 ARG A O 1
ATOM 562 N N . PHE A 1 79 ? 9.436 -2.287 9.169 1.00 97.12 79 PHE A N 1
ATOM 563 C CA . PHE A 1 79 ? 8.513 -2.581 10.256 1.00 97.12 79 PHE A CA 1
ATOM 564 C C . PHE A 1 79 ? 7.679 -3.837 9.955 1.00 97.12 79 PHE A C 1
ATOM 566 O O . PHE A 1 79 ? 7.717 -4.784 10.744 1.00 97.12 79 PHE A O 1
ATOM 573 N N . ALA A 1 80 ? 6.985 -3.881 8.817 1.00 96.12 80 ALA A N 1
ATOM 574 C CA . ALA A 1 80 ? 6.046 -4.946 8.464 1.00 96.12 80 ALA A CA 1
ATOM 575 C C . ALA A 1 80 ? 6.729 -6.311 8.264 1.00 96.12 80 ALA A C 1
ATOM 577 O O . ALA A 1 80 ? 6.184 -7.344 8.655 1.00 96.12 80 ALA A O 1
ATOM 578 N N . ARG A 1 81 ? 7.951 -6.345 7.715 1.00 95.12 81 ARG A N 1
ATOM 579 C CA . ARG A 1 81 ? 8.672 -7.601 7.430 1.00 95.12 81 ARG A CA 1
ATOM 580 C C . ARG A 1 81 ? 9.230 -8.321 8.665 1.00 95.12 81 ARG A C 1
ATOM 582 O O . ARG A 1 81 ? 9.740 -9.434 8.539 1.00 95.12 81 ARG A O 1
ATOM 589 N N . LYS A 1 82 ? 9.188 -7.713 9.858 1.00 96.88 82 LYS A N 1
ATOM 590 C CA . LYS A 1 82 ? 9.687 -8.358 11.086 1.00 96.88 82 LYS A CA 1
ATOM 591 C C . LYS A 1 82 ? 8.844 -9.594 11.403 1.00 96.88 82 LYS A C 1
ATOM 593 O O . LYS A 1 82 ? 7.620 -9.518 11.457 1.00 96.88 82 LYS A O 1
ATOM 598 N N . ARG A 1 83 ? 9.504 -10.723 11.681 1.00 93.69 83 ARG A N 1
ATOM 599 C CA . ARG A 1 83 ? 8.834 -11.975 12.084 1.00 93.69 83 ARG A CA 1
ATOM 600 C C . ARG A 1 83 ? 8.094 -11.865 13.417 1.00 93.69 83 ARG A C 1
ATOM 602 O O . ARG A 1 83 ? 7.169 -12.624 13.646 1.00 93.69 83 ARG A O 1
ATOM 609 N N . SER A 1 84 ? 8.497 -10.923 14.267 1.00 96.19 84 SER A N 1
ATOM 610 C CA . SER A 1 84 ? 7.860 -10.652 15.556 1.00 96.19 84 SER A CA 1
ATOM 611 C C . SER A 1 84 ? 6.532 -9.900 15.440 1.00 96.19 84 SER A C 1
ATOM 613 O O . SER A 1 84 ? 5.915 -9.641 16.468 1.00 96.19 84 SER A O 1
ATOM 615 N N . GLN A 1 85 ? 6.126 -9.471 14.237 1.00 97.19 85 GLN A N 1
ATOM 616 C CA . GLN A 1 85 ? 4.823 -8.833 14.072 1.00 97.19 85 GLN A CA 1
ATOM 617 C C . GLN A 1 85 ? 3.708 -9.851 14.312 1.00 97.19 85 GLN A C 1
ATOM 619 O O . GLN A 1 85 ? 3.821 -10.982 13.828 1.00 97.19 85 GLN A O 1
ATOM 624 N N . PRO A 1 86 ? 2.640 -9.460 15.019 1.00 96.62 86 PRO A N 1
ATOM 625 C CA . PRO A 1 86 ? 1.510 -10.342 15.236 1.00 96.62 86 PRO A CA 1
ATOM 626 C 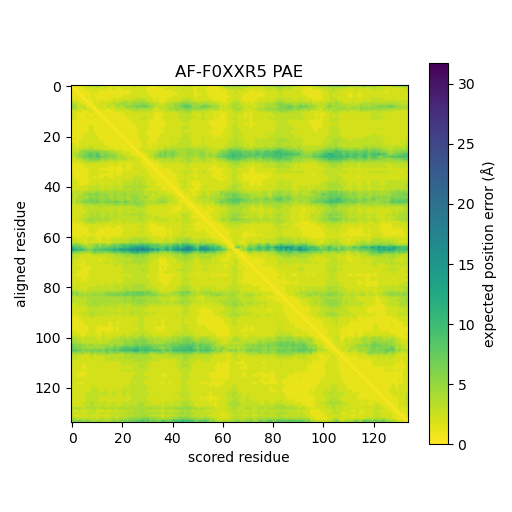C . PRO A 1 86 ? 0.755 -10.564 13.914 1.00 96.62 86 PRO A C 1
ATOM 628 O O . PRO A 1 86 ? 0.697 -9.676 13.063 1.00 96.62 86 PRO A O 1
ATOM 631 N N . GLY A 1 87 ? 0.215 -11.770 13.719 1.00 96.56 87 GLY A N 1
ATOM 632 C CA . GLY A 1 87 ? -0.437 -12.181 12.465 1.00 96.56 87 GLY A CA 1
ATOM 633 C C . GLY A 1 87 ? -1.773 -11.486 12.179 1.00 96.56 87 GLY A C 1
ATOM 634 O O . GLY A 1 87 ? -2.337 -11.669 11.110 1.00 96.56 87 GLY A O 1
ATOM 635 N N . ASP A 1 88 ? -2.269 -10.693 13.120 1.00 96.81 88 ASP A N 1
ATOM 636 C CA . ASP A 1 88 ? -3.504 -9.913 13.063 1.00 96.81 88 ASP A CA 1
ATOM 637 C C . ASP A 1 88 ? -3.239 -8.397 13.116 1.00 96.81 88 ASP A C 1
ATOM 639 O O . ASP A 1 88 ? -4.163 -7.609 13.312 1.00 96.81 88 ASP A O 1
ATOM 643 N N . LEU A 1 89 ? -1.985 -7.965 12.924 1.00 97.00 89 LEU A N 1
ATOM 644 C CA . LEU A 1 89 ? -1.574 -6.558 13.008 1.00 97.00 89 LEU A CA 1
ATOM 645 C C . LEU A 1 89 ? -2.435 -5.610 12.155 1.00 97.00 89 LEU A C 1
ATOM 647 O O . LEU A 1 89 ? -2.655 -4.463 12.541 1.00 97.00 89 LEU A O 1
ATOM 651 N N . PHE A 1 90 ? -2.891 -6.078 10.996 1.00 97.44 90 PHE A N 1
ATOM 652 C CA . PHE A 1 90 ? -3.740 -5.345 10.059 1.00 97.44 90 PHE A CA 1
ATOM 653 C C . PHE A 1 90 ? -5.148 -5.945 9.959 1.00 97.44 90 PHE A C 1
ATOM 655 O O . PHE A 1 90 ? -5.830 -5.759 8.952 1.00 97.44 90 PHE A O 1
ATOM 662 N N . ALA A 1 91 ? -5.612 -6.641 11.001 1.00 97.69 91 ALA A N 1
ATOM 663 C CA . ALA A 1 91 ? -6.979 -7.140 11.064 1.00 97.69 91 ALA A CA 1
ATOM 664 C C . ALA A 1 91 ? -7.994 -5.998 10.879 1.00 97.69 91 ALA A C 1
ATOM 666 O O . ALA A 1 91 ? -7.914 -4.941 11.510 1.00 97.69 91 ALA A O 1
ATOM 66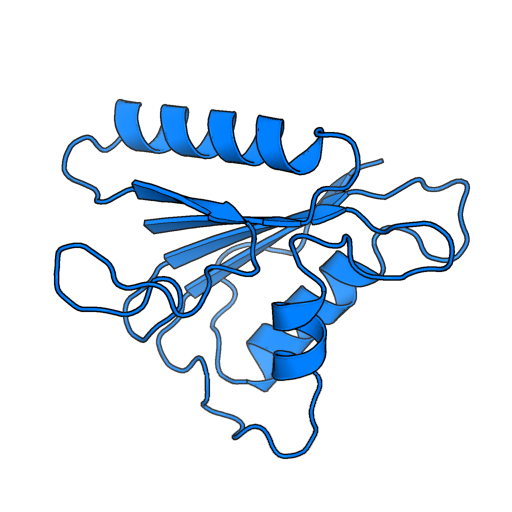7 N N . GLY A 1 92 ? -8.953 -6.211 9.977 1.00 97.06 92 GLY A N 1
ATOM 668 C CA . GLY A 1 92 ? -9.957 -5.210 9.613 1.00 97.06 92 GLY A CA 1
ATOM 669 C C . GLY A 1 92 ? -9.461 -4.114 8.662 1.00 97.06 92 GLY A C 1
ATOM 670 O O . GLY A 1 92 ? -10.230 -3.203 8.359 1.00 97.06 92 GLY A O 1
ATOM 671 N N . VAL A 1 93 ? -8.215 -4.175 8.182 1.00 98.12 93 VAL A N 1
ATOM 672 C CA . VAL A 1 93 ? -7.725 -3.331 7.083 1.00 98.12 93 VAL A CA 1
ATOM 673 C C . VAL A 1 93 ? -8.038 -4.021 5.762 1.00 98.12 93 VAL A C 1
ATOM 675 O O . VAL A 1 93 ? -7.612 -5.153 5.537 1.00 98.12 93 VAL A O 1
ATOM 678 N N . ARG A 1 94 ? -8.715 -3.321 4.849 1.00 98.44 94 ARG A N 1
ATOM 679 C CA . ARG A 1 94 ? -8.874 -3.782 3.463 1.00 98.44 94 ARG A CA 1
ATOM 680 C C . ARG A 1 94 ? -7.841 -3.096 2.586 1.00 98.44 94 ARG A C 1
ATOM 682 O O . ARG A 1 94 ? -7.671 -1.882 2.692 1.00 98.44 94 ARG A O 1
ATOM 689 N N . TYR A 1 95 ? -7.156 -3.832 1.720 1.00 98.62 95 TYR A N 1
ATOM 690 C CA . TYR A 1 95 ? -6.089 -3.255 0.909 1.00 98.62 95 TYR A CA 1
ATOM 691 C C . TYR A 1 95 ? -6.060 -3.723 -0.550 1.00 98.62 95 TYR A C 1
ATOM 693 O O . TYR A 1 95 ? -6.581 -4.780 -0.910 1.00 98.62 95 TYR A O 1
ATOM 701 N N . ALA A 1 96 ? -5.421 -2.908 -1.384 1.00 98.50 96 ALA A N 1
ATOM 702 C CA . ALA A 1 96 ? -5.014 -3.231 -2.745 1.00 98.50 96 ALA A CA 1
ATOM 703 C C . ALA A 1 96 ? -3.611 -2.665 -2.996 1.00 98.50 96 ALA A C 1
ATOM 705 O O . ALA A 1 96 ? -3.236 -1.654 -2.397 1.00 98.50 96 ALA A O 1
ATOM 706 N N . VAL A 1 97 ? -2.840 -3.307 -3.876 1.00 98.62 97 VAL A N 1
ATOM 707 C CA . VAL A 1 97 ? -1.477 -2.876 -4.214 1.00 98.62 97 VAL A CA 1
ATOM 708 C C . VAL A 1 97 ? -1.324 -2.733 -5.726 1.00 98.62 97 VAL A C 1
ATOM 710 O O . VAL A 1 97 ? -1.597 -3.670 -6.476 1.00 98.62 97 VAL A O 1
ATOM 713 N N . LEU A 1 98 ? -0.849 -1.565 -6.151 1.00 98.44 98 LEU A N 1
ATOM 714 C CA . LEU A 1 98 ? -0.312 -1.305 -7.479 1.00 98.44 98 LEU A CA 1
ATOM 715 C C . LEU A 1 98 ? 1.211 -1.221 -7.361 1.00 98.44 98 LEU A C 1
ATOM 717 O O . LEU A 1 98 ? 1.762 -0.284 -6.781 1.00 98.44 98 LEU A O 1
ATOM 721 N N . ALA A 1 99 ? 1.891 -2.232 -7.881 1.00 97.75 99 ALA A N 1
ATOM 722 C CA . ALA A 1 99 ? 3.339 -2.275 -7.928 1.00 97.75 99 ALA A CA 1
ATOM 723 C C . ALA A 1 99 ? 3.829 -1.644 -9.233 1.00 97.75 99 ALA A C 1
ATOM 725 O O . ALA A 1 99 ? 3.341 -2.000 -10.302 1.00 97.75 99 ALA A O 1
ATOM 726 N N . LEU A 1 100 ? 4.799 -0.739 -9.138 1.00 96.56 100 LEU A N 1
ATOM 727 C CA . LEU A 1 100 ? 5.533 -0.221 -10.289 1.00 96.56 100 LEU A CA 1
ATOM 728 C C . LEU A 1 100 ? 6.911 -0.887 -10.329 1.00 96.56 100 LEU A C 1
ATOM 730 O O . LEU A 1 100 ? 7.592 -1.019 -9.301 1.00 96.56 100 LEU A O 1
ATOM 734 N N . GLY A 1 101 ? 7.332 -1.310 -11.506 1.00 93.88 101 GLY A N 1
ATOM 735 C CA . GLY A 1 101 ? 8.641 -1.896 -11.741 1.00 93.88 101 GLY A CA 1
ATOM 736 C C . GLY A 1 101 ? 9.044 -1.696 -13.186 1.00 93.88 101 GLY A C 1
ATOM 737 O O . GLY A 1 101 ? 8.348 -1.020 -13.918 1.00 93.88 101 GLY A O 1
ATOM 738 N N . ASP A 1 102 ? 10.161 -2.296 -13.560 1.00 91.12 102 ASP A N 1
ATOM 739 C CA . ASP A 1 102 ? 10.617 -2.337 -14.943 1.00 91.12 102 ASP A CA 1
ATOM 740 C C . ASP A 1 102 ? 10.936 -3.802 -15.273 1.00 91.12 102 ASP A C 1
ATOM 742 O O . ASP A 1 102 ? 11.643 -4.473 -14.506 1.00 91.12 102 ASP A O 1
ATOM 746 N N . THR A 1 103 ? 10.340 -4.340 -16.338 1.00 91.12 103 THR A N 1
ATOM 747 C CA . THR A 1 103 ? 10.494 -5.752 -16.728 1.00 91.12 103 THR A CA 1
ATOM 748 C C . THR A 1 103 ? 11.900 -6.092 -17.216 1.00 91.12 103 THR A C 1
ATOM 750 O O . THR A 1 103 ? 12.267 -7.268 -17.219 1.00 91.12 103 THR A O 1
ATOM 753 N N . ASN A 1 104 ? 12.726 -5.089 -17.531 1.00 89.5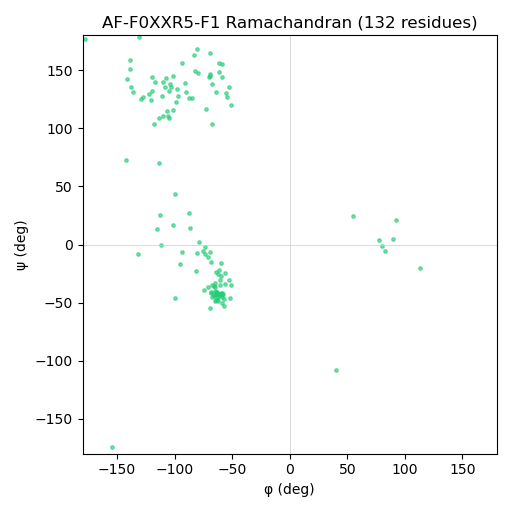0 104 ASN A N 1
ATOM 754 C CA . ASN A 1 104 ? 14.145 -5.263 -17.840 1.00 89.50 104 ASN A CA 1
ATOM 755 C C . ASN A 1 104 ? 14.990 -5.621 -16.604 1.00 89.50 104 ASN A C 1
ATOM 757 O O . ASN A 1 104 ? 16.157 -5.986 -16.746 1.00 89.50 104 ASN A O 1
ATOM 761 N N . TYR A 1 105 ? 14.427 -5.529 -15.393 1.00 86.38 105 TYR A N 1
ATOM 762 C CA . TYR A 1 105 ? 15.091 -5.919 -14.151 1.00 86.38 105 TYR A CA 1
ATOM 763 C C . TYR A 1 105 ? 14.564 -7.261 -13.632 1.00 86.38 105 TYR A C 1
ATOM 765 O O . TYR A 1 105 ? 13.357 -7.475 -13.516 1.00 86.38 105 TYR A O 1
ATOM 773 N N . ASP A 1 106 ? 15.473 -8.120 -13.158 1.00 86.56 106 ASP A N 1
ATOM 774 C CA . ASP A 1 106 ? 15.141 -9.436 -12.579 1.00 86.56 106 ASP A CA 1
ATOM 775 C C . ASP A 1 106 ? 14.094 -9.361 -11.454 1.00 86.56 106 ASP A C 1
ATOM 777 O O . ASP A 1 106 ? 13.305 -10.280 -11.226 1.00 86.56 106 ASP A O 1
ATOM 781 N N . LYS A 1 107 ? 14.086 -8.245 -10.719 1.00 90.81 107 LYS A N 1
ATOM 782 C CA . LYS A 1 107 ? 13.208 -8.001 -9.570 1.00 90.81 107 LYS A CA 1
ATOM 783 C C . LYS A 1 107 ? 11.998 -7.138 -9.927 1.00 90.81 107 LYS A C 1
ATOM 785 O O . LYS A 1 107 ? 11.604 -6.264 -9.151 1.00 90.81 107 LYS A O 1
ATOM 790 N N . PHE A 1 108 ? 11.363 -7.426 -11.062 1.00 93.19 108 PHE A N 1
ATOM 791 C CA . PHE A 1 108 ? 10.145 -6.747 -11.502 1.00 93.19 108 PHE A CA 1
ATOM 792 C C . PHE A 1 108 ? 9.060 -6.717 -10.408 1.00 93.19 108 PHE A C 1
ATOM 794 O O . PHE A 1 108 ? 8.579 -7.764 -9.944 1.00 93.19 108 PHE A O 1
ATOM 801 N N . CYS A 1 109 ? 8.654 -5.505 -10.010 1.00 95.56 109 CYS A N 1
ATOM 802 C CA . CYS A 1 109 ? 7.621 -5.237 -9.002 1.00 95.56 109 CYS A CA 1
ATOM 803 C C . CYS A 1 109 ? 7.855 -5.910 -7.631 1.00 95.56 109 CYS A C 1
ATOM 805 O O . CYS A 1 109 ? 6.902 -6.179 -6.892 1.00 95.56 109 CYS A O 1
ATOM 807 N N . HIS A 1 110 ? 9.105 -6.227 -7.278 1.00 96.19 110 HIS A N 1
ATOM 808 C CA . HIS A 1 110 ? 9.425 -7.042 -6.103 1.00 96.19 110 HIS A CA 1
ATOM 809 C C . HIS A 1 110 ? 8.901 -6.459 -4.782 1.00 96.19 110 HIS A C 1
ATOM 811 O O . HIS A 1 110 ? 8.333 -7.185 -3.963 1.00 96.19 110 HIS A O 1
ATOM 817 N N . VAL A 1 111 ? 9.036 -5.150 -4.572 1.00 96.25 111 VAL A N 1
ATOM 818 C CA . VAL A 1 111 ? 8.594 -4.502 -3.326 1.00 96.25 111 VAL A CA 1
ATOM 819 C C . VAL A 1 111 ? 7.079 -4.540 -3.196 1.00 96.25 111 VAL A C 1
ATOM 821 O O . VAL A 1 111 ? 6.557 -4.924 -2.153 1.00 96.25 111 VAL A O 1
ATOM 824 N N . GLY A 1 112 ? 6.355 -4.216 -4.268 1.00 97.12 112 GLY A N 1
ATOM 825 C CA . GLY A 1 112 ? 4.895 -4.276 -4.258 1.00 97.12 112 GLY A CA 1
ATOM 826 C C . GLY A 1 112 ? 4.380 -5.696 -4.027 1.00 97.12 112 GLY A C 1
ATOM 827 O O . GLY A 1 112 ? 3.515 -5.895 -3.179 1.00 97.12 112 GLY A O 1
ATOM 828 N N . LYS A 1 113 ? 4.985 -6.702 -4.675 1.00 97.75 113 LYS A N 1
ATOM 829 C CA . LYS A 1 113 ? 4.676 -8.129 -4.452 1.00 97.75 113 LYS A CA 1
ATOM 830 C C . LYS A 1 113 ? 4.903 -8.557 -3.000 1.00 97.75 113 LYS A C 1
ATOM 832 O O . LYS A 1 113 ? 4.094 -9.286 -2.426 1.00 97.75 113 LYS A O 1
ATOM 837 N N . THR A 1 114 ? 6.007 -8.126 -2.395 1.00 97.12 114 THR A N 1
ATOM 838 C CA . THR A 1 114 ? 6.350 -8.509 -1.018 1.00 97.12 114 THR A CA 1
ATOM 839 C C . THR A 1 114 ? 5.486 -7.790 0.019 1.00 97.12 114 THR A C 1
ATOM 841 O O . THR A 1 114 ? 5.042 -8.439 0.966 1.00 97.12 114 THR A O 1
ATOM 844 N N . ILE A 1 115 ? 5.169 -6.506 -0.179 1.00 97.69 115 ILE A N 1
ATOM 845 C CA . ILE A 1 115 ? 4.209 -5.760 0.650 1.00 97.69 115 ILE A CA 1
ATOM 846 C C . ILE A 1 115 ? 2.814 -6.379 0.553 1.00 97.69 115 ILE A C 1
ATOM 848 O O . ILE A 1 115 ? 2.202 -6.655 1.583 1.00 97.69 115 ILE A O 1
ATOM 852 N N . ASP A 1 116 ? 2.336 -6.653 -0.661 1.00 98.50 116 ASP A N 1
ATOM 853 C CA . ASP A 1 116 ? 1.026 -7.259 -0.905 1.00 98.50 116 ASP A CA 1
ATOM 854 C C . ASP A 1 116 ? 0.869 -8.601 -0.185 1.00 98.50 116 ASP A C 1
ATOM 856 O O . ASP A 1 116 ? -0.133 -8.833 0.494 1.00 98.50 116 ASP A O 1
ATOM 860 N N . LYS A 1 117 ? 1.876 -9.473 -0.282 1.00 98.12 117 LYS A N 1
ATOM 861 C CA . LYS A 1 117 ? 1.885 -10.744 0.443 1.00 98.12 117 LYS A CA 1
ATOM 862 C C . LYS A 1 117 ? 1.902 -10.519 1.955 1.00 98.12 117 LYS A C 1
ATOM 864 O O . LYS A 1 117 ? 1.127 -11.138 2.681 1.00 98.12 117 LYS A O 1
ATOM 869 N N . ARG A 1 118 ? 2.780 -9.631 2.435 1.00 97.94 118 ARG A N 1
ATOM 870 C CA . ARG A 1 118 ? 2.996 -9.429 3.870 1.00 97.94 118 ARG A CA 1
ATOM 871 C C . ARG A 1 118 ? 1.789 -8.806 4.567 1.00 97.94 118 ARG A C 1
ATOM 873 O O . ARG A 1 118 ? 1.519 -9.169 5.703 1.00 97.94 118 ARG A O 1
ATOM 880 N N . LEU A 1 119 ? 1.056 -7.911 3.907 1.00 98.00 119 LEU A N 1
ATOM 881 C CA . LEU A 1 119 ? -0.196 -7.362 4.436 1.00 98.00 119 LEU A CA 1
ATOM 882 C C . LEU A 1 119 ? -1.234 -8.465 4.691 1.00 98.00 119 LEU A C 1
ATOM 884 O O . LEU A 1 119 ? -1.855 -8.470 5.750 1.00 98.00 119 LEU A O 1
ATOM 888 N N . GLY A 1 120 ? -1.355 -9.433 3.778 1.00 97.94 120 GLY A N 1
ATOM 889 C CA . GLY A 1 120 ? -2.251 -10.581 3.938 1.00 97.94 120 GLY A CA 1
ATOM 890 C C . GLY A 1 120 ? -1.813 -11.534 5.054 1.00 97.94 120 GLY A C 1
ATOM 891 O O . GLY A 1 120 ? -2.632 -11.957 5.862 1.00 97.94 120 GLY A O 1
ATOM 892 N N . GLU A 1 121 ? -0.509 -11.814 5.167 1.00 98.06 121 GLU A N 1
ATOM 893 C CA . GLU A 1 121 ? 0.053 -12.607 6.281 1.00 98.06 121 GLU A CA 1
ATOM 894 C C . GLU A 1 121 ? -0.164 -11.964 7.662 1.00 98.06 121 GLU A C 1
ATOM 896 O O . GLU A 1 121 ? -0.076 -12.648 8.679 1.00 98.06 121 GLU A O 1
ATOM 901 N N . LEU A 1 122 ? -0.396 -10.651 7.696 1.00 98.19 122 LEU A N 1
ATOM 902 C CA . LEU A 1 122 ? -0.616 -9.853 8.900 1.00 98.19 122 LEU A CA 1
ATOM 903 C C . LEU A 1 122 ? -2.104 -9.532 9.129 1.00 98.19 122 LEU A C 1
ATOM 905 O O . LEU A 1 122 ? -2.423 -8.624 9.894 1.00 98.19 122 LEU A O 1
ATOM 909 N N . GLY A 1 123 ? -3.012 -10.257 8.469 1.00 97.88 123 GLY A N 1
ATOM 910 C CA . GLY A 1 123 ? -4.454 -10.187 8.721 1.00 97.88 123 GLY A CA 1
ATOM 911 C C . GLY A 1 123 ? -5.205 -9.141 7.896 1.00 97.88 123 GLY A C 1
ATOM 912 O O . GLY A 1 123 ? -6.406 -8.966 8.096 1.00 97.88 123 GLY A O 1
ATOM 913 N N . GLY A 1 124 ? -4.529 -8.456 6.969 1.00 98.12 124 GLY A N 1
ATOM 914 C CA . GLY A 1 124 ? -5.183 -7.574 6.009 1.00 98.12 124 GLY A CA 1
ATOM 915 C C . GLY A 1 124 ? -6.010 -8.357 4.985 1.00 98.12 124 GLY A C 1
ATOM 916 O O . GLY A 1 124 ? -5.632 -9.447 4.554 1.00 98.12 124 GLY A O 1
ATOM 917 N N . GLU A 1 125 ? -7.118 -7.775 4.536 1.00 98.44 125 GLU A N 1
ATOM 918 C CA . GLU A 1 125 ? -7.998 -8.360 3.524 1.00 98.44 125 GLU A CA 1
ATOM 919 C C . GLU A 1 125 ? -7.755 -7.708 2.159 1.00 98.44 125 GLU A C 1
ATOM 921 O O . GLU A 1 125 ? -8.012 -6.518 1.961 1.00 98.44 125 GLU A O 1
ATOM 926 N N . ARG A 1 126 ? -7.279 -8.485 1.185 1.00 98.25 126 ARG A N 1
ATOM 927 C CA . ARG A 1 126 ? -7.111 -7.991 -0.183 1.00 98.25 126 ARG A CA 1
ATOM 928 C C . ARG A 1 126 ? -8.478 -7.838 -0.856 1.00 98.25 126 ARG A C 1
ATOM 930 O O . ARG A 1 126 ? -9.148 -8.839 -1.090 1.00 98.25 126 ARG A O 1
ATOM 937 N N . PHE A 1 127 ? -8.868 -6.614 -1.224 1.00 97.62 127 PHE A N 1
ATOM 938 C CA . PHE A 1 127 ? -10.139 -6.368 -1.929 1.00 97.62 127 PHE A CA 1
ATOM 939 C C . PHE A 1 127 ? -9.993 -6.302 -3.457 1.00 97.62 127 PHE A C 1
ATOM 941 O O . PHE A 1 127 ? -10.986 -6.416 -4.172 1.00 97.62 127 PHE A O 1
ATOM 948 N N . TYR A 1 128 ? -8.772 -6.117 -3.965 1.00 97.50 128 TYR A N 1
ATOM 949 C CA . TYR A 1 128 ? -8.465 -6.119 -5.396 1.00 97.50 128 TYR A CA 1
ATOM 950 C C . TYR A 1 128 ? -7.126 -6.815 -5.652 1.00 97.50 128 TYR A C 1
ATOM 952 O O . TYR A 1 128 ? -6.200 -6.692 -4.849 1.00 97.50 128 TYR A O 1
ATOM 960 N N . GLY A 1 129 ? -7.027 -7.569 -6.750 1.00 97.00 129 GLY A N 1
ATOM 961 C CA . GLY A 1 129 ? -5.818 -8.319 -7.096 1.00 97.00 129 GLY A CA 1
ATOM 962 C C . GLY A 1 129 ? -4.593 -7.414 -7.255 1.00 97.00 129 GLY A C 1
ATOM 963 O O . GLY A 1 129 ? -4.708 -6.300 -7.758 1.00 97.00 129 GLY A O 1
ATOM 964 N N . LEU A 1 130 ? -3.419 -7.900 -6.839 1.00 97.62 130 LEU A N 1
ATOM 965 C CA . LEU A 1 130 ? -2.152 -7.208 -7.076 1.00 97.62 130 LEU A CA 1
ATOM 966 C C . LEU A 1 130 ? -1.987 -6.923 -8.574 1.00 97.62 130 LEU A C 1
ATOM 968 O O . LEU A 1 130 ? -2.030 -7.846 -9.387 1.00 97.62 130 LEU A O 1
ATOM 972 N N . ALA A 1 131 ? -1.732 -5.663 -8.912 1.00 97.44 131 ALA A N 1
ATOM 973 C CA . ALA A 1 131 ? -1.373 -5.246 -10.260 1.00 97.44 131 ALA A CA 1
ATOM 974 C C . ALA A 1 131 ? 0.115 -4.879 -10.319 1.00 97.44 131 ALA A C 1
ATOM 976 O O . ALA A 1 131 ? 0.663 -4.328 -9.365 1.00 97.44 131 ALA A O 1
ATOM 977 N N . CYS A 1 132 ? 0.764 -5.200 -11.436 1.00 96.62 132 CYS A N 1
ATOM 978 C CA . CYS A 1 132 ? 2.145 -4.828 -11.730 1.00 96.62 132 CYS A CA 1
ATOM 979 C C . CYS A 1 132 ? 2.146 -3.996 -13.013 1.00 96.62 132 CYS A C 1
ATOM 981 O O . CYS A 1 132 ? 1.630 -4.468 -14.026 1.00 96.62 132 CYS A O 1
ATOM 983 N N . ALA A 1 133 ? 2.697 -2.789 -12.953 1.00 94.88 133 ALA A N 1
ATOM 984 C CA . ALA A 1 133 ? 2.890 -1.912 -14.098 1.00 94.88 133 ALA A CA 1
ATOM 985 C C . ALA A 1 133 ? 4.386 -1.798 -14.415 1.00 94.88 133 ALA A C 1
ATOM 987 O O . ALA A 1 133 ? 5.207 -1.756 -13.492 1.00 94.88 133 ALA A O 1
ATOM 988 N N . ASP A 1 134 ? 4.680 -1.795 -15.712 1.00 90.06 134 ASP A N 1
ATOM 989 C CA . ASP A 1 134 ? 5.993 -1.596 -16.334 1.00 90.06 134 ASP A CA 1
ATOM 990 C C . ASP A 1 134 ? 6.076 -0.156 -16.861 1.00 90.06 134 ASP A C 1
ATOM 992 O O . ASP A 1 134 ? 5.146 0.217 -17.618 1.00 90.06 134 ASP A O 1
#

InterPro domains:
  IPR001094 Flavodoxin-like [PR00369] (2-15)
  IPR001094 Flavodoxin-like [PR00369] (58-69)
  IPR001094 Flavodoxin-like [PR00369] (92-102)
  IPR001094 Flavodoxin-like [PR00369] (116-134)
  IPR008254 Flavodoxin/nitric oxide synthase [PF00258] (3-130)
  IPR008254 Flavodoxin/nitric oxide synthase [PS50902] (1-134)
  IPR029039 Flavoprotein-like superfamily [G3DSA:3.40.50.360] (1-134)
  IPR029039 Flavoprotein-like superfamily [SSF52218] (2-134)